Protein AF-A0A2W1AST4-F1 (afdb_monomer)

Structure (mmCIF, N/CA/C/O backbone):
data_AF-A0A2W1AST4-F1
#
_entry.id   AF-A0A2W1AST4-F1
#
loop_
_atom_site.group_PDB
_atom_site.id
_atom_site.type_symbol
_atom_site.label_atom_id
_atom_site.label_alt_id
_atom_site.label_comp_id
_atom_site.label_asym_id
_atom_site.label_entity_id
_atom_site.label_seq_id
_atom_site.pdbx_PDB_ins_code
_atom_site.Cartn_x
_atom_site.Cartn_y
_atom_site.Cartn_z
_atom_site.occupancy
_ato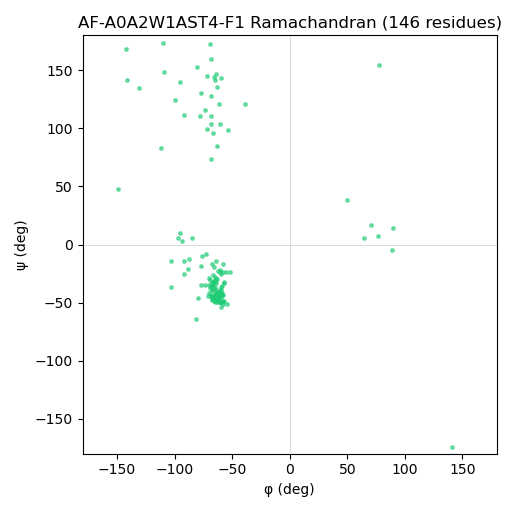m_site.B_iso_or_equiv
_atom_site.auth_seq_id
_atom_site.auth_comp_id
_atom_site.auth_asym_id
_atom_site.auth_atom_id
_atom_site.pdbx_PDB_model_num
ATOM 1 N N . MET A 1 1 ? 13.304 -18.328 10.515 1.00 41.19 1 MET A N 1
ATOM 2 C CA . MET A 1 1 ? 12.025 -19.068 10.512 1.00 41.19 1 MET A CA 1
ATOM 3 C C . MET A 1 1 ? 10.826 -18.204 10.925 1.00 41.19 1 MET A C 1
ATOM 5 O O . MET A 1 1 ? 9.721 -18.622 10.657 1.00 41.19 1 MET A O 1
ATOM 9 N N . VAL A 1 2 ? 11.020 -16.984 11.456 1.00 45.78 2 VAL A N 1
ATOM 10 C CA . VAL A 1 2 ? 9.935 -16.015 11.753 1.00 45.78 2 VAL A CA 1
ATOM 11 C C . VAL A 1 2 ? 9.404 -15.302 10.492 1.00 45.78 2 VAL A C 1
ATOM 13 O O . VAL A 1 2 ? 8.210 -15.106 10.332 1.00 45.78 2 VAL A O 1
ATOM 16 N N . ILE A 1 3 ? 10.275 -15.013 9.516 1.00 47.97 3 ILE A N 1
ATOM 17 C CA . ILE A 1 3 ? 9.918 -14.219 8.318 1.00 47.97 3 ILE A CA 1
ATOM 18 C C . ILE A 1 3 ? 8.912 -14.927 7.388 1.00 47.97 3 ILE A C 1
ATOM 20 O O . ILE A 1 3 ? 8.159 -14.268 6.679 1.00 47.97 3 ILE A O 1
ATOM 24 N N . ALA A 1 4 ? 8.865 -16.262 7.383 1.00 42.00 4 ALA A N 1
ATOM 25 C CA . ALA A 1 4 ? 7.901 -16.997 6.560 1.00 42.00 4 ALA A CA 1
ATOM 26 C C . ALA A 1 4 ? 6.472 -16.914 7.125 1.00 42.00 4 ALA A C 1
ATOM 28 O O . ALA A 1 4 ? 5.516 -16.842 6.352 1.00 42.00 4 ALA A O 1
ATOM 29 N N . GLU A 1 5 ? 6.331 -16.882 8.454 1.00 49.94 5 GLU A N 1
ATOM 30 C CA . GLU A 1 5 ? 5.029 -16.819 9.124 1.00 49.94 5 GLU A CA 1
ATOM 31 C C . GLU A 1 5 ? 4.367 -15.455 8.917 1.00 49.94 5 GLU A C 1
ATOM 33 O O . GLU A 1 5 ? 3.201 -15.416 8.539 1.00 49.94 5 GLU A O 1
ATOM 38 N N . ASP A 1 6 ? 5.105 -14.345 9.005 1.00 52.19 6 ASP A N 1
ATOM 39 C CA . ASP A 1 6 ? 4.564 -13.003 8.722 1.00 52.19 6 ASP A CA 1
ATOM 40 C C . ASP A 1 6 ? 4.195 -12.814 7.239 1.00 52.19 6 ASP A C 1
ATOM 42 O O . ASP A 1 6 ? 3.215 -12.147 6.883 1.00 52.19 6 ASP A O 1
ATOM 46 N N . VAL A 1 7 ? 4.942 -13.453 6.330 1.00 48.75 7 VAL A N 1
ATOM 47 C CA . VAL A 1 7 ? 4.642 -13.427 4.890 1.00 48.75 7 VAL A CA 1
ATOM 48 C C . VAL A 1 7 ? 3.379 -14.228 4.560 1.00 48.75 7 VAL A C 1
ATOM 50 O O . VAL A 1 7 ? 2.650 -13.822 3.657 1.00 48.75 7 VAL A O 1
ATOM 53 N N . PHE A 1 8 ? 3.027 -15.267 5.322 1.00 50.59 8 PHE A N 1
ATOM 54 C CA . PHE A 1 8 ? 1.815 -16.077 5.100 1.00 50.59 8 PHE A CA 1
ATOM 55 C C . PHE A 1 8 ? 0.644 -15.782 6.051 1.00 50.59 8 PHE A C 1
ATOM 57 O O . PHE A 1 8 ? -0.490 -16.141 5.745 1.00 50.59 8 PHE A O 1
ATOM 64 N N . SER A 1 9 ? 0.878 -15.058 7.145 1.00 49.72 9 SER A N 1
ATOM 65 C CA . SER A 1 9 ? -0.141 -14.602 8.089 1.00 49.72 9 SER A CA 1
ATOM 66 C C . SER A 1 9 ? -1.023 -13.549 7.421 1.00 49.72 9 SER A C 1
ATOM 68 O O . SER A 1 9 ? -0.617 -12.411 7.184 1.00 49.72 9 SER A O 1
ATOM 70 N N . ALA A 1 10 ? -2.225 -13.948 7.029 1.00 48.84 10 ALA A N 1
ATOM 71 C CA . ALA A 1 10 ? -3.347 -13.035 6.934 1.00 48.84 10 ALA A CA 1
ATOM 72 C C . ALA A 1 10 ? -4.155 -13.271 8.209 1.00 48.84 10 ALA A C 1
ATOM 74 O O . ALA A 1 10 ? -4.541 -14.411 8.474 1.00 48.84 10 ALA A O 1
ATOM 75 N N . ASN A 1 11 ? -4.412 -12.220 8.992 1.00 49.88 11 ASN A N 1
ATOM 76 C CA . ASN A 1 11 ? -5.451 -12.251 10.022 1.00 49.88 11 ASN A CA 1
ATOM 77 C C . ASN A 1 11 ? -6.801 -12.328 9.298 1.00 49.88 11 ASN A C 1
ATOM 79 O O . ASN A 1 11 ? -7.523 -11.346 9.141 1.00 49.88 11 ASN A O 1
ATOM 83 N N . LEU A 1 12 ? -7.094 -13.503 8.746 1.00 52.00 12 LEU A N 1
ATOM 84 C CA . LEU A 1 12 ? -8.414 -13.815 8.251 1.00 52.00 12 LEU A CA 1
ATOM 85 C C . LEU A 1 12 ? -9.332 -13.780 9.475 1.00 52.00 12 LEU A C 1
ATOM 87 O O . LEU A 1 12 ? -8.951 -14.334 10.512 1.00 52.00 12 LEU A O 1
ATOM 91 N N . PRO A 1 13 ? -10.518 -13.162 9.390 1.00 43.81 13 PRO A N 1
ATOM 92 C CA . PRO A 1 13 ? -11.561 -13.401 10.370 1.00 43.81 13 PRO A CA 1
ATOM 93 C C . PRO A 1 13 ? -11.953 -14.878 10.255 1.00 43.81 13 PRO A C 1
ATOM 95 O O . PRO A 1 13 ? -12.845 -15.264 9.504 1.00 43.81 13 PRO A O 1
ATOM 98 N N . VAL A 1 14 ? -11.202 -15.742 10.934 1.00 48.41 14 VAL A N 1
ATOM 99 C CA . VAL A 1 14 ? -11.554 -17.142 11.099 1.00 48.41 14 VAL A CA 1
ATOM 100 C C . VAL A 1 14 ? -12.696 -17.124 12.093 1.00 48.41 14 VAL A C 1
ATOM 102 O O . VAL A 1 14 ? -12.506 -16.708 13.235 1.00 48.41 14 VAL A O 1
ATOM 105 N N . LEU A 1 15 ? -13.879 -17.544 11.648 1.00 45.44 15 LEU A N 1
ATOM 106 C CA . LEU A 1 15 ? -14.979 -17.884 12.538 1.00 45.44 15 LEU A CA 1
ATOM 107 C C . LEU A 1 15 ? -14.449 -18.909 13.545 1.00 45.44 15 LEU A C 1
ATOM 109 O O . LEU A 1 15 ? -14.288 -20.087 13.223 1.00 45.44 15 LEU A O 1
ATOM 113 N N . ARG A 1 16 ? -14.091 -18.446 14.744 1.00 49.97 16 ARG A N 1
ATOM 114 C CA . ARG A 1 16 ? -13.701 -19.328 15.836 1.00 49.97 16 ARG A CA 1
ATOM 115 C C . ARG A 1 16 ? -14.995 -19.881 16.407 1.00 49.97 16 ARG A C 1
ATOM 117 O O . ARG A 1 16 ? -15.779 -19.132 16.982 1.00 49.97 16 ARG A O 1
ATOM 124 N N . ALA A 1 17 ? -15.227 -21.174 16.195 1.00 44.56 17 ALA A N 1
ATOM 125 C CA . ALA A 1 17 ? -16.225 -21.890 16.970 1.00 44.56 17 ALA A CA 1
ATOM 126 C C . ALA A 1 17 ? -15.784 -21.819 18.435 1.00 44.56 17 ALA A C 1
ATOM 128 O O . ALA A 1 17 ? -14.662 -22.213 18.766 1.00 44.56 17 ALA A O 1
ATOM 129 N N . THR A 1 18 ? -16.626 -21.249 19.288 1.00 55.50 18 THR A N 1
ATOM 130 C CA . THR A 1 18 ? -16.429 -21.325 20.733 1.00 55.50 18 THR A CA 1
ATOM 131 C C . THR A 1 18 ? -16.637 -22.770 21.185 1.00 55.50 18 THR A C 1
ATOM 133 O O . THR A 1 18 ? -17.234 -23.582 20.474 1.00 55.50 18 THR A O 1
ATOM 136 N N . GLU A 1 19 ? -16.117 -23.129 22.359 1.00 62.31 19 GLU A N 1
ATOM 137 C CA . GLU A 1 19 ? -16.174 -24.505 22.887 1.00 62.31 19 GLU A CA 1
ATOM 138 C C . GLU A 1 19 ? -17.614 -25.045 23.039 1.00 62.31 19 GLU A C 1
ATOM 140 O O . GLU A 1 19 ? -17.817 -26.254 23.123 1.00 62.31 19 GLU A O 1
ATOM 145 N N . ASP A 1 20 ? -18.616 -24.161 23.020 1.00 70.56 20 ASP A N 1
ATOM 146 C CA . ASP A 1 20 ? -20.050 -24.457 23.091 1.00 70.56 20 ASP A CA 1
ATOM 147 C C . ASP A 1 20 ? -20.743 -24.596 21.717 1.00 70.56 20 ASP A C 1
ATOM 149 O O . ASP A 1 20 ? -21.955 -24.802 21.651 1.00 70.56 20 ASP A O 1
ATOM 153 N N . GLY A 1 21 ? -19.995 -24.499 20.613 1.00 60.75 21 GLY A N 1
ATOM 154 C CA . GLY A 1 21 ? -20.523 -24.625 19.253 1.00 60.75 21 GLY A CA 1
ATOM 155 C C . GLY A 1 21 ? -21.274 -23.393 18.743 1.00 60.75 21 GLY A C 1
ATOM 156 O O . GLY A 1 21 ? -21.858 -23.453 17.657 1.00 60.75 21 GLY A O 1
ATOM 157 N N . SER A 1 22 ? -21.262 -22.279 19.482 1.00 63.41 22 SER A N 1
ATOM 158 C CA . SER A 1 22 ? -21.745 -21.002 18.967 1.00 63.41 22 SER A CA 1
ATOM 159 C C . SER A 1 22 ? -20.675 -20.318 18.102 1.00 63.41 22 SER A C 1
ATOM 161 O O . SER A 1 22 ? -19.473 -20.571 18.199 1.00 63.41 22 SER A O 1
ATOM 163 N N . PHE A 1 23 ? -21.120 -19.496 17.153 1.00 57.25 23 PHE A N 1
ATOM 164 C CA . PHE A 1 23 ? -20.221 -18.617 16.417 1.00 57.25 23 PHE A CA 1
ATOM 165 C C . PHE A 1 23 ? -20.191 -17.288 17.159 1.00 57.25 23 PHE A C 1
ATOM 167 O O . PHE A 1 23 ? -21.198 -16.576 17.185 1.00 57.25 23 PHE A O 1
ATOM 174 N N . ASP A 1 24 ? -19.054 -16.960 17.770 1.00 54.56 24 ASP A N 1
ATOM 175 C CA . ASP A 1 24 ? -18.880 -15.681 18.448 1.00 54.56 24 ASP A CA 1
ATOM 176 C C . ASP A 1 24 ? -18.901 -14.528 17.429 1.00 54.56 24 ASP A C 1
ATOM 178 O O . ASP A 1 24 ? -17.899 -14.190 16.796 1.00 54.56 24 ASP A O 1
ATOM 182 N N . MET A 1 25 ? -20.076 -13.914 17.264 1.00 48.81 25 MET A N 1
ATOM 183 C CA . MET A 1 25 ? -20.250 -12.728 16.427 1.00 48.81 25 MET A CA 1
ATOM 184 C C . MET A 1 25 ? -19.731 -11.446 17.093 1.00 48.81 25 MET A C 1
ATOM 186 O O . MET A 1 25 ? -19.633 -10.428 16.411 1.00 48.81 25 MET A O 1
ATOM 190 N N . SER A 1 26 ? -19.369 -11.459 18.385 1.00 45.22 26 SER A N 1
ATOM 191 C CA . SER A 1 26 ? -18.887 -10.252 19.075 1.00 45.22 26 SER A CA 1
ATOM 192 C C . SER A 1 26 ? -17.540 -9.775 18.521 1.00 45.22 26 SER A C 1
ATOM 194 O O . SER A 1 26 ? -17.323 -8.573 18.385 1.00 45.22 26 SER A O 1
ATOM 196 N N . ASN A 1 27 ? -16.697 -10.713 18.075 1.00 47.31 27 ASN A N 1
ATOM 197 C CA . ASN A 1 27 ? -15.440 -10.437 17.377 1.00 47.31 27 ASN A CA 1
ATOM 198 C C . ASN A 1 27 ? -15.598 -10.274 15.852 1.00 47.31 27 ASN A C 1
ATOM 200 O O . ASN A 1 27 ? -14.678 -9.799 15.191 1.00 47.31 27 ASN A O 1
ATOM 204 N N . ALA A 1 28 ? -16.751 -10.637 15.279 1.00 45.41 28 ALA A N 1
ATOM 205 C CA . ALA A 1 28 ? -17.021 -10.473 13.847 1.00 45.41 28 ALA A CA 1
ATOM 206 C C . ALA A 1 28 ? -17.361 -9.017 13.464 1.00 45.41 28 ALA A C 1
ATOM 208 O O . ALA A 1 28 ? -17.269 -8.654 12.294 1.00 45.41 28 ALA A O 1
ATOM 209 N N . VAL A 1 29 ? -17.745 -8.184 14.443 1.00 43.06 29 VAL A N 1
ATOM 210 C CA . VAL A 1 29 ? -18.107 -6.766 14.241 1.00 43.06 29 VAL A CA 1
ATOM 211 C C . VAL A 1 29 ? -16.909 -5.820 14.406 1.00 43.06 29 VAL A C 1
ATOM 213 O O . VAL A 1 29 ? -16.958 -4.676 13.951 1.00 43.06 29 VAL A O 1
ATOM 216 N N . SER A 1 30 ? -15.792 -6.278 14.977 1.00 47.38 30 SER A N 1
ATOM 217 C CA . SER A 1 30 ? -14.527 -5.549 14.869 1.00 47.38 30 SER A CA 1
ATOM 218 C C . SER A 1 30 ? -14.026 -5.686 13.432 1.00 47.38 30 SER A C 1
ATOM 220 O O . SER A 1 30 ? -13.469 -6.722 13.078 1.00 47.38 30 SER A O 1
ATOM 222 N N . GL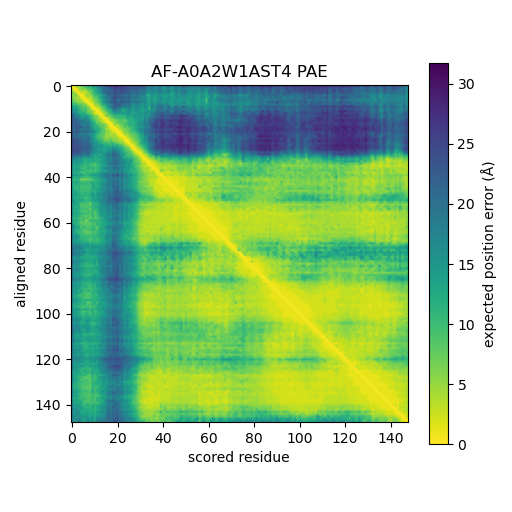N A 1 31 ? -14.254 -4.663 12.595 1.00 57.19 31 GLN A N 1
ATOM 223 C CA . GLN A 1 31 ? -13.664 -4.562 11.251 1.00 57.19 31 GLN A CA 1
ATOM 224 C C . GLN A 1 31 ? -12.218 -5.059 11.308 1.00 57.19 31 GLN A C 1
ATOM 226 O O . GLN A 1 31 ? -11.434 -4.536 12.101 1.00 57.19 31 GLN A O 1
ATOM 231 N N . ALA A 1 32 ? -11.882 -6.094 10.532 1.00 66.38 32 ALA A N 1
ATOM 232 C CA . ALA A 1 32 ? -10.579 -6.740 10.640 1.00 66.38 32 ALA A CA 1
ATOM 233 C C . ALA A 1 32 ? -9.479 -5.715 10.329 1.00 66.38 32 ALA A C 1
ATOM 235 O O . ALA A 1 32 ? -9.280 -5.322 9.179 1.00 66.38 32 ALA A O 1
ATOM 236 N N . VAL A 1 33 ? -8.807 -5.242 11.378 1.00 73.00 33 VAL A N 1
ATOM 237 C CA . VAL A 1 33 ? -7.730 -4.259 11.284 1.00 73.00 33 VAL A CA 1
ATOM 238 C C . VAL A 1 33 ? -6.544 -4.927 10.585 1.00 73.00 33 VAL A C 1
ATOM 240 O O . VAL A 1 33 ? -6.127 -6.023 10.967 1.00 73.00 33 VAL A O 1
ATOM 243 N N . GLY A 1 34 ? -6.023 -4.289 9.535 1.00 75.75 34 GLY A N 1
ATOM 244 C CA . GLY A 1 34 ? -4.862 -4.778 8.795 1.00 75.75 34 GLY A CA 1
ATOM 245 C C . GLY A 1 34 ? -3.564 -4.709 9.603 1.00 75.75 34 GLY A C 1
ATOM 246 O O . GLY A 1 34 ? -3.511 -4.166 10.707 1.00 75.75 34 GLY A O 1
ATOM 247 N N . GLN A 1 35 ? -2.496 -5.279 9.049 1.00 80.38 35 GLN A N 1
ATOM 248 C CA . GLN A 1 35 ? -1.190 -5.327 9.710 1.00 80.38 35 GLN A CA 1
ATOM 249 C C . GLN A 1 35 ? -0.283 -4.177 9.258 1.00 80.38 35 GLN A C 1
ATOM 251 O O . GLN A 1 35 ? -0.204 -3.869 8.064 1.00 80.38 35 GLN A O 1
ATOM 256 N N . GLN A 1 36 ? 0.459 -3.584 10.202 1.00 82.50 36 GLN A N 1
ATOM 257 C CA . GLN A 1 36 ? 1.576 -2.709 9.849 1.00 82.50 36 GLN A CA 1
ATOM 258 C C . GLN A 1 36 ? 2.737 -3.551 9.307 1.00 82.50 36 GLN A C 1
ATOM 260 O O . GLN A 1 36 ? 2.960 -4.683 9.735 1.00 82.50 36 GLN A O 1
ATOM 265 N N . ARG A 1 37 ? 3.477 -3.009 8.337 1.00 80.94 37 ARG A N 1
ATOM 266 C CA . ARG A 1 37 ? 4.550 -3.726 7.636 1.00 80.94 37 ARG A CA 1
ATOM 267 C C . ARG A 1 37 ? 5.835 -2.913 7.580 1.00 80.94 37 ARG A C 1
ATOM 269 O O . ARG A 1 37 ? 5.829 -1.745 7.195 1.00 80.94 37 ARG A O 1
ATOM 276 N N . ALA A 1 38 ? 6.964 -3.557 7.871 1.00 83.31 38 ALA A N 1
ATOM 277 C CA . ALA A 1 38 ? 8.281 -2.948 7.719 1.00 83.31 38 ALA A CA 1
ATOM 278 C C . ALA A 1 38 ? 8.619 -2.729 6.231 1.00 83.31 38 ALA A C 1
ATOM 280 O O . ALA A 1 38 ? 8.866 -3.680 5.483 1.00 83.31 38 ALA A O 1
ATOM 281 N N . ILE A 1 39 ? 8.658 -1.460 5.810 1.00 84.69 39 ILE A N 1
ATOM 282 C CA . ILE A 1 39 ? 8.845 -1.046 4.407 1.00 84.69 39 ILE A CA 1
ATOM 283 C C . ILE A 1 39 ? 10.174 -1.574 3.846 1.00 84.69 39 ILE A C 1
ATOM 285 O O . ILE A 1 39 ? 10.206 -2.161 2.765 1.00 84.69 39 ILE A O 1
ATOM 289 N N . GLY A 1 40 ? 11.266 -1.426 4.605 1.00 78.88 40 GLY A N 1
ATOM 290 C CA . GLY A 1 40 ? 12.600 -1.879 4.194 1.00 78.88 40 GLY A CA 1
ATOM 291 C C . GLY A 1 40 ? 12.685 -3.394 3.983 1.00 78.88 40 GLY A C 1
ATOM 292 O O . GLY A 1 40 ? 13.246 -3.847 2.986 1.00 78.88 40 GLY A O 1
ATOM 293 N N . THR A 1 41 ? 12.066 -4.178 4.870 1.00 82.81 41 THR A N 1
ATOM 294 C CA . THR A 1 41 ? 12.038 -5.647 4.783 1.00 82.81 41 THR A CA 1
ATOM 295 C C . THR A 1 41 ? 11.329 -6.114 3.516 1.00 82.81 41 THR A C 1
ATOM 297 O O . THR A 1 41 ? 11.847 -6.963 2.790 1.00 82.81 41 THR A O 1
ATOM 300 N N . TRP A 1 42 ? 10.175 -5.521 3.201 1.00 80.69 42 TRP A N 1
ATOM 301 C CA . TRP A 1 42 ? 9.420 -5.867 1.998 1.00 80.69 42 TRP A CA 1
ATOM 302 C C . TRP A 1 42 ? 10.143 -5.486 0.706 1.00 80.69 42 TRP A C 1
ATOM 304 O O . TRP A 1 42 ? 10.089 -6.252 -0.256 1.00 80.69 42 TRP A O 1
ATOM 314 N N . ILE A 1 43 ? 10.867 -4.364 0.680 1.00 82.06 43 ILE A N 1
ATOM 315 C CA . ILE A 1 43 ? 11.695 -3.984 -0.475 1.00 82.06 43 ILE A CA 1
ATOM 316 C C . ILE A 1 43 ? 12.784 -5.036 -0.721 1.00 82.06 43 ILE A C 1
ATOM 318 O O . ILE A 1 43 ? 12.915 -5.532 -1.840 1.00 82.06 43 ILE A O 1
ATOM 322 N N . ILE A 1 44 ? 13.520 -5.430 0.323 1.00 84.00 44 ILE A N 1
ATOM 323 C CA . ILE A 1 44 ? 14.588 -6.437 0.223 1.00 84.00 44 ILE A CA 1
ATOM 324 C C . ILE A 1 44 ? 14.022 -7.773 -0.271 1.00 84.00 44 ILE A C 1
ATOM 326 O O . ILE A 1 44 ? 14.543 -8.344 -1.227 1.00 84.00 44 ILE A O 1
ATOM 330 N N . ILE A 1 45 ? 12.930 -8.258 0.330 1.00 82.44 45 ILE A N 1
ATOM 331 C CA . ILE A 1 45 ? 12.309 -9.532 -0.062 1.00 82.44 45 ILE A CA 1
ATOM 332 C C . ILE A 1 45 ? 11.782 -9.465 -1.499 1.00 82.44 45 ILE A C 1
ATOM 334 O O . ILE A 1 45 ? 11.934 -10.425 -2.251 1.00 82.44 45 ILE A O 1
ATOM 33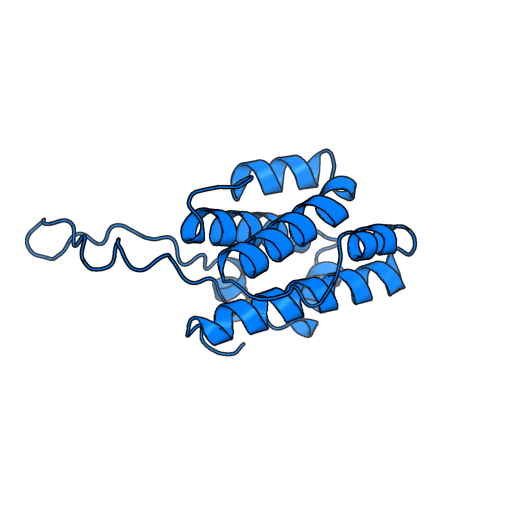8 N N . THR A 1 46 ? 11.207 -8.340 -1.922 1.00 80.50 46 THR A N 1
ATOM 339 C CA . THR A 1 46 ? 10.709 -8.172 -3.297 1.00 80.50 46 THR A CA 1
ATOM 340 C C . THR A 1 46 ? 11.841 -8.256 -4.316 1.00 80.50 46 THR A C 1
ATOM 342 O O . THR A 1 46 ? 11.688 -8.929 -5.335 1.00 80.50 46 THR A O 1
ATOM 345 N N . ILE A 1 47 ? 12.995 -7.651 -4.021 1.00 81.81 47 ILE A N 1
ATOM 346 C CA . ILE A 1 47 ? 14.189 -7.743 -4.870 1.00 81.81 47 ILE A CA 1
ATOM 347 C C . ILE A 1 47 ? 14.717 -9.184 -4.900 1.00 81.81 47 ILE A C 1
ATOM 349 O O . ILE A 1 47 ? 14.941 -9.729 -5.978 1.00 81.81 47 ILE A O 1
ATOM 353 N N . LEU A 1 48 ? 14.862 -9.829 -3.737 1.00 84.94 48 LEU A N 1
ATOM 354 C CA . LEU A 1 48 ? 15.377 -11.202 -3.635 1.00 84.94 48 LEU A CA 1
ATOM 355 C C . LEU A 1 48 ? 14.468 -12.243 -4.303 1.00 84.94 48 LEU A C 1
ATOM 357 O O . LEU A 1 48 ? 14.949 -13.262 -4.788 1.00 84.94 48 LEU A O 1
ATOM 361 N N . THR A 1 49 ? 13.159 -11.993 -4.331 1.00 81.44 49 THR A N 1
ATOM 362 C CA . THR A 1 49 ? 12.157 -12.891 -4.928 1.00 81.44 49 THR A CA 1
ATOM 363 C C . THR A 1 49 ? 11.800 -12.527 -6.368 1.00 81.44 49 THR A C 1
ATOM 365 O O . THR A 1 49 ? 10.832 -13.069 -6.900 1.00 81.44 49 THR A O 1
ATOM 368 N N . PHE A 1 50 ? 12.539 -11.608 -7.004 1.00 79.62 50 PHE A N 1
ATOM 369 C CA . PHE A 1 50 ? 12.258 -11.119 -8.360 1.00 79.62 50 PHE A CA 1
ATOM 370 C C . PHE A 1 50 ? 10.792 -10.683 -8.564 1.00 79.62 50 PHE A C 1
ATOM 372 O O . PHE A 1 50 ? 10.196 -10.921 -9.611 1.00 79.62 50 PHE A O 1
ATOM 379 N N . GLY A 1 51 ? 10.186 -10.051 -7.554 1.00 73.31 51 GLY A N 1
ATOM 380 C CA . GLY A 1 51 ? 8.816 -9.539 -7.630 1.00 73.31 51 GLY A CA 1
ATOM 381 C C . GLY A 1 51 ? 7.713 -10.518 -7.215 1.00 73.31 51 GLY A C 1
ATOM 382 O O . GLY A 1 51 ? 6.567 -10.092 -7.093 1.00 73.31 51 GLY A O 1
ATOM 383 N N . VAL A 1 52 ? 8.009 -11.787 -6.906 1.00 78.94 52 VAL A N 1
ATOM 384 C CA . VAL A 1 52 ? 6.977 -12.736 -6.429 1.00 78.94 52 VAL A CA 1
ATOM 385 C C . VAL A 1 52 ? 6.340 -12.257 -5.121 1.00 78.94 52 VAL A C 1
ATOM 387 O O . VAL A 1 52 ? 5.121 -12.335 -4.959 1.00 78.94 52 VAL A O 1
ATOM 390 N N . ALA A 1 53 ? 7.128 -11.683 -4.206 1.00 79.94 53 ALA A N 1
ATOM 391 C CA . ALA A 1 53 ? 6.583 -11.110 -2.979 1.00 79.94 53 ALA A CA 1
ATOM 392 C C . ALA A 1 53 ? 5.629 -9.932 -3.244 1.00 79.94 53 ALA A C 1
ATOM 394 O O . ALA A 1 53 ? 4.662 -9.766 -2.506 1.00 79.94 53 ALA A O 1
ATOM 395 N N . ALA A 1 54 ? 5.815 -9.162 -4.321 1.00 79.25 54 ALA A N 1
ATOM 396 C CA . ALA A 1 54 ? 4.906 -8.065 -4.652 1.00 79.25 54 ALA A CA 1
ATOM 397 C C . ALA A 1 54 ? 3.484 -8.564 -4.975 1.00 79.25 54 ALA A C 1
ATOM 399 O O . ALA A 1 54 ? 2.516 -7.916 -4.588 1.00 79.25 54 ALA A O 1
ATOM 400 N N . ILE A 1 55 ? 3.348 -9.754 -5.573 1.00 79.75 55 ILE A N 1
ATOM 401 C CA . ILE A 1 55 ? 2.044 -10.397 -5.813 1.00 79.75 55 ILE A CA 1
ATOM 402 C C . ILE A 1 55 ? 1.343 -10.686 -4.479 1.00 79.75 55 ILE A C 1
ATOM 404 O O . ILE A 1 55 ? 0.171 -10.352 -4.293 1.00 79.75 55 ILE A O 1
ATOM 408 N N . VAL A 1 56 ? 2.074 -11.282 -3.531 1.00 81.19 56 VAL A N 1
ATOM 409 C CA . VAL A 1 56 ? 1.561 -11.603 -2.188 1.00 81.19 56 VAL A CA 1
ATOM 410 C C . VAL A 1 56 ? 1.173 -10.329 -1.442 1.00 81.19 56 VAL A C 1
ATOM 412 O O . VAL A 1 56 ? 0.124 -10.277 -0.801 1.00 81.19 56 VAL A O 1
ATOM 415 N N . TRP A 1 57 ? 1.992 -9.285 -1.550 1.00 83.75 57 TRP A N 1
ATOM 416 C CA . TRP A 1 57 ? 1.704 -7.981 -0.970 1.00 83.75 57 TRP A CA 1
ATOM 417 C C . TRP A 1 57 ? 0.402 -7.391 -1.524 1.00 83.75 57 TRP A C 1
ATOM 419 O O . TRP A 1 57 ? -0.479 -7.027 -0.747 1.00 83.75 57 TRP A O 1
ATOM 429 N N . THR A 1 58 ? 0.232 -7.377 -2.851 1.00 82.06 58 THR A N 1
ATOM 430 C CA . THR A 1 58 ? -0.980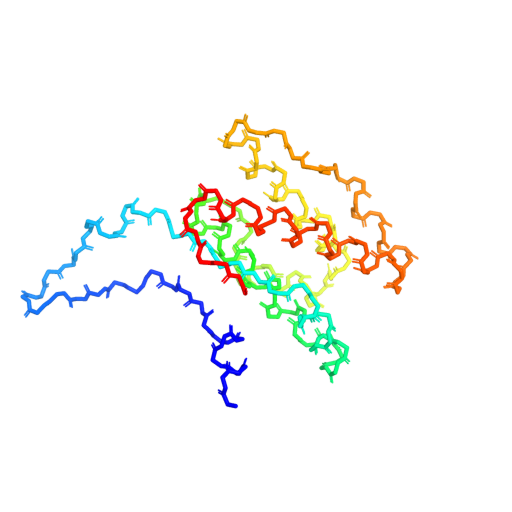 -6.860 -3.502 1.00 82.06 58 THR A CA 1
ATOM 431 C C . THR A 1 58 ? -2.220 -7.643 -3.080 1.00 82.06 58 THR A C 1
ATOM 433 O O . THR A 1 58 ? -3.230 -7.038 -2.722 1.00 82.06 58 THR A O 1
ATOM 436 N N . TYR A 1 59 ? -2.131 -8.976 -3.034 1.00 82.94 59 TYR A N 1
ATOM 437 C CA . TYR A 1 59 ? -3.201 -9.827 -2.512 1.00 82.94 59 TYR A CA 1
ATOM 438 C C . TYR A 1 59 ? -3.608 -9.422 -1.088 1.00 82.94 59 TYR A C 1
ATOM 440 O O . TYR A 1 59 ? -4.786 -9.192 -0.817 1.00 82.94 59 TYR A O 1
ATOM 448 N N . LYS A 1 60 ? -2.637 -9.302 -0.175 1.00 80.69 60 LYS A N 1
ATOM 449 C CA . LYS A 1 60 ? -2.907 -8.976 1.230 1.00 80.69 60 LYS A CA 1
ATOM 450 C C . LYS A 1 60 ? -3.501 -7.584 1.394 1.00 80.69 60 LYS A C 1
ATOM 452 O O . LYS A 1 60 ? -4.490 -7.438 2.101 1.00 80.69 60 LYS A O 1
ATOM 457 N N . THR A 1 61 ? -2.934 -6.582 0.726 1.00 82.12 61 THR A N 1
ATOM 458 C CA . THR A 1 61 ? -3.417 -5.201 0.813 1.00 82.12 61 THR A CA 1
ATOM 459 C C . THR A 1 61 ? -4.875 -5.098 0.373 1.00 82.12 61 THR A C 1
ATOM 461 O O . THR A 1 61 ? -5.696 -4.579 1.126 1.00 82.12 61 THR A O 1
ATOM 464 N N . HIS A 1 62 ? -5.238 -5.666 -0.780 1.00 81.00 62 HIS A N 1
ATOM 465 C CA . HIS A 1 62 ? -6.629 -5.647 -1.239 1.00 81.00 62 HIS A CA 1
ATOM 466 C C . HIS A 1 62 ? -7.568 -6.476 -0.349 1.00 81.00 62 HIS A C 1
ATOM 468 O O . HIS A 1 62 ? -8.736 -6.122 -0.201 1.00 81.00 62 HIS A O 1
ATOM 474 N N . LEU A 1 63 ? -7.086 -7.570 0.253 1.00 81.38 63 LEU A N 1
ATOM 475 C CA . LEU A 1 63 ? -7.878 -8.371 1.189 1.00 81.38 63 LEU A CA 1
ATOM 476 C C . LEU A 1 63 ? -8.169 -7.617 2.491 1.00 81.38 63 LEU A C 1
ATOM 478 O O . LEU A 1 63 ? -9.302 -7.630 2.954 1.00 81.38 63 LEU A O 1
ATOM 482 N N . GLU A 1 64 ? -7.173 -6.944 3.065 1.00 80.06 64 GLU A N 1
ATOM 483 C CA . GLU A 1 64 ? -7.325 -6.143 4.287 1.00 80.06 64 GLU A CA 1
ATOM 484 C C . GLU A 1 64 ? -8.255 -4.953 4.064 1.00 80.06 64 GLU A C 1
ATOM 486 O O . GLU A 1 64 ? -9.174 -4.726 4.848 1.00 80.06 64 GLU A O 1
ATOM 491 N N . LEU A 1 65 ? -8.060 -4.233 2.955 1.00 80.44 65 LEU A N 1
ATOM 492 C CA . LEU A 1 65 ? -8.929 -3.126 2.557 1.00 80.44 65 LEU A CA 1
ATOM 493 C C . LEU A 1 65 ? -10.375 -3.597 2.375 1.00 80.44 65 LEU A C 1
ATOM 495 O O . LEU A 1 65 ? -11.297 -2.929 2.840 1.00 80.44 65 LEU A O 1
ATOM 499 N N . PHE A 1 66 ? -10.579 -4.759 1.748 1.00 79.06 66 PHE A N 1
ATOM 500 C CA . PHE A 1 66 ? -11.904 -5.348 1.575 1.00 79.06 66 PHE A CA 1
ATOM 501 C C . PHE A 1 66 ? -12.523 -5.803 2.900 1.00 79.06 66 PHE A C 1
ATOM 503 O O . PHE A 1 66 ? -13.680 -5.490 3.154 1.00 79.06 66 PHE A O 1
ATOM 510 N N . ASN A 1 67 ? -11.774 -6.490 3.763 1.00 77.25 67 ASN A N 1
ATOM 511 C CA . ASN A 1 67 ? -12.283 -6.956 5.056 1.00 77.25 67 ASN A CA 1
ATOM 512 C C . ASN A 1 67 ? -12.644 -5.794 5.991 1.00 77.25 67 ASN A C 1
ATOM 514 O O . ASN A 1 67 ? -13.575 -5.913 6.783 1.00 77.25 67 ASN A O 1
ATOM 518 N N . TYR A 1 68 ? -11.924 -4.675 5.898 1.00 78.62 68 TYR A N 1
ATOM 519 C CA . TYR A 1 68 ? -12.194 -3.491 6.704 1.00 78.62 68 TYR A CA 1
ATOM 520 C C . TYR A 1 68 ? -13.363 -2.663 6.150 1.00 78.62 68 TYR A C 1
ATOM 522 O O . TYR A 1 68 ? -14.255 -2.273 6.900 1.00 78.62 68 TYR A O 1
ATOM 530 N N . ARG A 1 69 ? -13.396 -2.412 4.834 1.00 76.75 69 ARG A N 1
ATOM 531 C CA . ARG A 1 69 ? -14.412 -1.545 4.201 1.00 76.75 69 ARG A CA 1
ATOM 532 C C . ARG A 1 69 ? -15.687 -2.284 3.786 1.00 76.75 69 ARG A C 1
ATOM 534 O O . ARG A 1 69 ? -16.706 -1.650 3.536 1.00 76.75 69 ARG A O 1
ATOM 541 N N . GLY A 1 70 ? -15.632 -3.604 3.615 1.00 70.56 70 GLY A N 1
ATOM 542 C CA . GLY A 1 70 ? -16.685 -4.398 2.966 1.00 70.56 70 GLY A CA 1
ATOM 543 C C . GLY A 1 70 ? -16.899 -4.066 1.479 1.00 70.56 70 GLY A C 1
ATOM 544 O O . GLY A 1 70 ? -17.830 -4.575 0.859 1.00 70.56 70 GLY A O 1
ATOM 545 N N . GLN A 1 71 ? -16.063 -3.195 0.899 1.00 66.44 71 GLN A N 1
ATOM 546 C CA . GLN A 1 71 ? -16.131 -2.717 -0.483 1.00 66.44 71 GLN A CA 1
ATOM 547 C C . GLN A 1 71 ? -14.712 -2.595 -1.058 1.00 66.44 71 GLN 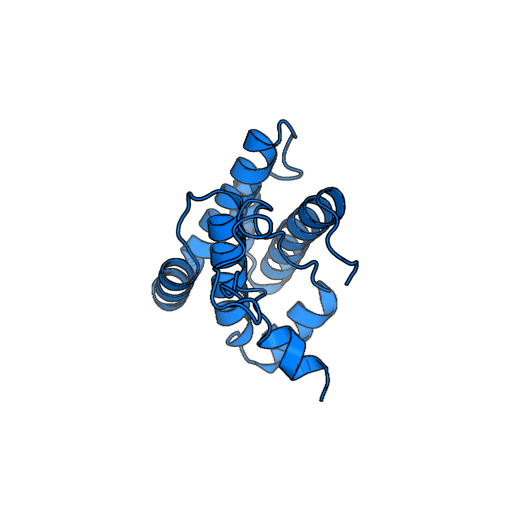A C 1
ATOM 549 O O . GLN A 1 71 ? -13.798 -2.144 -0.369 1.00 66.44 71 GLN A O 1
ATOM 554 N N . GLY A 1 72 ? -14.510 -2.947 -2.331 1.00 72.56 72 GLY A N 1
ATOM 555 C CA . GLY A 1 72 ? -13.203 -2.869 -3.000 1.00 72.56 72 GLY A CA 1
ATOM 556 C C . GLY A 1 72 ? -12.939 -4.045 -3.937 1.00 72.56 72 GLY A C 1
ATOM 557 O O . GLY A 1 72 ? -13.821 -4.870 -4.162 1.00 72.56 72 GLY A O 1
ATOM 558 N N . ILE A 1 73 ? -11.723 -4.109 -4.484 1.00 73.25 73 ILE A N 1
ATOM 559 C CA . ILE A 1 73 ? -11.310 -5.151 -5.437 1.00 73.25 73 ILE A CA 1
ATOM 560 C C . ILE A 1 73 ? -11.229 -6.525 -4.749 1.00 73.25 73 ILE A C 1
ATOM 562 O O . ILE A 1 73 ? -11.603 -7.533 -5.340 1.00 73.25 73 ILE A O 1
ATOM 566 N N . GLY A 1 74 ? -10.802 -6.574 -3.484 1.00 75.62 74 GLY A N 1
ATOM 567 C CA . GLY A 1 74 ? -10.595 -7.825 -2.751 1.00 75.62 74 GLY A CA 1
ATOM 568 C C . GLY A 1 74 ? -9.298 -8.539 -3.147 1.00 75.62 74 GLY A C 1
ATOM 569 O O . GLY A 1 74 ? -8.764 -8.359 -4.242 1.00 75.62 74 GLY A O 1
ATOM 570 N N . GLY A 1 75 ? -8.758 -9.352 -2.233 1.00 73.44 75 GLY A N 1
ATOM 571 C CA . GLY A 1 75 ? -7.408 -9.917 -2.367 1.00 73.44 75 GLY A CA 1
ATOM 572 C C . GLY A 1 75 ? -7.189 -10.738 -3.634 1.00 73.44 75 GLY A C 1
ATOM 573 O O . GLY A 1 75 ? -6.219 -10.525 -4.362 1.00 73.44 75 GLY A O 1
ATOM 574 N N . MET A 1 76 ? -8.114 -11.656 -3.929 1.00 72.75 76 MET A N 1
ATOM 575 C CA . MET A 1 76 ? -7.985 -12.574 -5.064 1.00 72.75 76 MET A CA 1
ATOM 576 C C . MET A 1 76 ? -8.041 -11.841 -6.408 1.00 72.75 76 MET A C 1
ATOM 578 O O . MET A 1 76 ? -7.204 -12.084 -7.275 1.00 72.75 76 MET A O 1
ATOM 582 N N . LEU A 1 77 ? -8.979 -10.904 -6.568 1.00 76.88 77 LEU A N 1
ATOM 583 C CA . LEU A 1 77 ? -9.082 -10.109 -7.789 1.00 76.88 77 LEU A CA 1
ATOM 584 C C . LEU A 1 77 ? -7.877 -9.168 -7.935 1.00 76.88 77 LEU A C 1
ATOM 586 O O . LEU A 1 77 ? -7.361 -9.009 -9.037 1.00 76.88 77 LEU A O 1
ATOM 590 N N . GLY A 1 78 ? -7.368 -8.626 -6.825 1.00 78.12 78 GLY A N 1
ATOM 591 C CA . GLY A 1 78 ? -6.143 -7.829 -6.797 1.00 78.12 78 GLY A CA 1
ATOM 592 C C . GLY A 1 78 ? -4.916 -8.601 -7.290 1.00 78.12 78 GLY A C 1
ATOM 593 O O . GLY A 1 78 ? -4.146 -8.085 -8.098 1.00 78.12 78 GLY A O 1
ATOM 594 N N . ALA A 1 79 ? -4.761 -9.861 -6.872 1.00 77.94 79 ALA A N 1
ATOM 595 C CA . ALA A 1 79 ? -3.678 -10.730 -7.335 1.00 77.94 79 ALA A CA 1
ATOM 596 C C . ALA A 1 79 ? -3.778 -11.048 -8.836 1.00 77.94 79 ALA A C 1
ATOM 598 O O . ALA A 1 79 ? -2.778 -10.990 -9.551 1.00 77.94 79 ALA A O 1
ATOM 599 N N . VAL A 1 80 ? -4.987 -11.339 -9.329 1.00 81.31 80 VAL A N 1
ATOM 600 C CA . VAL A 1 80 ? -5.231 -11.581 -10.761 1.00 81.31 80 VAL A CA 1
ATOM 601 C C . VAL A 1 80 ? -4.897 -10.332 -11.579 1.00 81.31 80 VAL A C 1
ATOM 603 O O . VAL A 1 80 ? -4.184 -10.426 -12.577 1.00 81.31 80 VAL A O 1
ATOM 606 N N . ILE A 1 81 ? -5.340 -9.153 -11.133 1.00 81.94 81 ILE A N 1
ATOM 607 C CA . ILE A 1 81 ? -5.004 -7.884 -11.789 1.00 81.94 81 ILE A CA 1
ATOM 608 C C . ILE A 1 81 ? -3.495 -7.666 -11.792 1.00 81.94 81 ILE A C 1
ATOM 610 O O . ILE A 1 81 ? -2.959 -7.265 -12.816 1.00 81.94 81 ILE A O 1
ATOM 614 N N . TYR A 1 82 ? -2.792 -7.965 -10.700 1.00 80.00 82 TYR A N 1
ATOM 615 C CA . TYR A 1 82 ? -1.344 -7.792 -10.662 1.00 80.00 82 TYR A CA 1
ATOM 616 C C . TYR A 1 82 ? -0.619 -8.661 -11.703 1.00 80.00 82 TYR A C 1
ATOM 618 O O . TYR A 1 82 ? 0.295 -8.191 -12.377 1.00 80.00 82 TYR A O 1
ATOM 626 N N . ILE A 1 83 ? -1.050 -9.914 -11.873 1.00 79.81 83 ILE A N 1
ATOM 627 C CA . ILE A 1 83 ? -0.438 -10.855 -12.823 1.00 79.81 83 ILE A CA 1
ATOM 628 C C . ILE A 1 83 ? -0.654 -10.410 -14.276 1.00 79.81 83 ILE A C 1
ATOM 630 O O . ILE A 1 83 ? 0.281 -10.444 -15.072 1.00 79.81 83 ILE A O 1
ATOM 634 N N . PHE A 1 84 ? -1.870 -9.989 -14.633 1.00 83.06 84 PHE A N 1
ATOM 635 C CA . PHE A 1 84 ? -2.212 -9.655 -16.024 1.00 83.06 84 PHE A CA 1
ATOM 636 C C . PHE A 1 84 ? -2.014 -8.176 -16.377 1.00 83.06 84 PHE A C 1
ATOM 638 O O . PHE A 1 84 ? -1.821 -7.828 -17.539 1.00 83.06 84 PHE A O 1
ATOM 645 N N . ALA A 1 85 ? -2.075 -7.299 -15.383 1.00 82.88 85 ALA A N 1
ATOM 646 C CA . ALA A 1 85 ? -2.072 -5.854 -15.536 1.00 82.88 85 ALA A CA 1
ATOM 647 C C . ALA A 1 85 ? -1.410 -5.167 -14.328 1.00 82.88 85 ALA A C 1
ATOM 649 O O . ALA A 1 85 ? -1.933 -4.188 -13.798 1.00 82.88 85 ALA A O 1
ATOM 650 N N . GLY A 1 86 ? -0.235 -5.645 -13.901 1.00 76.00 86 GLY A N 1
ATOM 651 C CA . GLY A 1 86 ? 0.488 -5.115 -12.734 1.00 76.00 86 GLY A CA 1
ATOM 652 C C . GLY A 1 86 ? 0.779 -3.613 -12.777 1.00 76.00 86 GLY A C 1
ATOM 653 O O . GLY A 1 86 ? 0.866 -2.971 -11.733 1.00 76.00 86 GLY A O 1
ATOM 654 N N . PHE A 1 87 ? 0.830 -3.007 -13.967 1.00 80.06 87 PHE A N 1
ATOM 655 C CA . PHE A 1 87 ? 0.930 -1.551 -14.102 1.00 80.06 87 PHE A CA 1
ATOM 656 C C . PHE A 1 87 ? -0.312 -0.816 -13.558 1.00 80.06 87 PHE A C 1
ATOM 658 O O . PHE A 1 87 ? -0.187 0.288 -13.033 1.00 80.06 87 PHE A O 1
ATOM 665 N N . LEU A 1 88 ? -1.506 -1.421 -13.621 1.00 85.38 88 LEU A N 1
ATOM 666 C CA . LEU A 1 88 ? -2.729 -0.847 -13.051 1.00 85.38 88 LEU A CA 1
ATOM 667 C C . LEU A 1 88 ? -2.685 -0.831 -11.524 1.00 85.38 88 LEU A C 1
ATOM 669 O O . LEU A 1 88 ? -3.229 0.089 -10.918 1.00 85.38 88 LEU A O 1
ATOM 673 N N . THR A 1 89 ? -2.001 -1.786 -10.887 1.00 82.50 89 THR A N 1
ATOM 674 C CA . THR A 1 89 ? -1.860 -1.833 -9.424 1.00 82.50 89 THR A CA 1
ATOM 675 C C . THR A 1 89 ? -1.228 -0.554 -8.870 1.00 82.50 89 THR A C 1
ATOM 677 O O . THR A 1 89 ? -1.636 -0.093 -7.802 1.00 82.50 89 THR A O 1
ATOM 680 N N . PHE A 1 90 ? -0.331 0.088 -9.630 1.00 84.81 90 PHE A N 1
ATOM 681 C CA . PHE A 1 90 ? 0.259 1.377 -9.256 1.00 84.81 90 PHE A CA 1
ATOM 682 C C . PHE A 1 90 ? -0.773 2.498 -9.100 1.00 84.81 90 PHE A C 1
ATOM 684 O O . PHE A 1 90 ? -0.519 3.448 -8.365 1.00 84.81 90 PHE A O 1
ATOM 691 N N . PHE A 1 91 ? -1.940 2.392 -9.736 1.00 86.88 91 PHE A N 1
ATOM 692 C CA . PHE A 1 91 ? -3.037 3.352 -9.604 1.00 86.88 91 PHE A CA 1
ATOM 693 C C . PHE A 1 91 ? -4.161 2.837 -8.705 1.00 86.88 91 PHE A C 1
ATOM 695 O O . PHE A 1 91 ? -4.743 3.610 -7.946 1.00 86.88 91 PHE A O 1
ATOM 702 N N . LEU A 1 92 ? -4.449 1.535 -8.757 1.00 87.00 92 LEU A N 1
ATOM 703 C CA . LEU A 1 92 ? -5.548 0.925 -8.013 1.00 87.00 92 LEU A CA 1
ATOM 704 C C . LEU A 1 92 ? -5.301 0.952 -6.505 1.00 87.00 92 LEU A C 1
ATOM 706 O O . LEU A 1 92 ? -6.182 1.390 -5.769 1.00 87.00 92 LEU A O 1
ATOM 710 N N . VAL A 1 93 ? -4.108 0.558 -6.044 1.00 86.75 93 VAL A N 1
ATOM 711 C CA . VAL A 1 93 ? -3.817 0.517 -4.602 1.00 86.75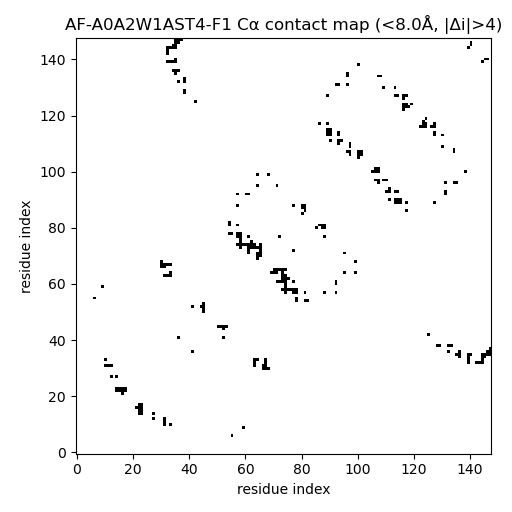 93 VAL A CA 1
ATOM 712 C C . VAL A 1 93 ? -3.850 1.917 -3.978 1.00 86.75 93 VAL A C 1
ATOM 714 O O . VAL A 1 93 ? -4.568 2.092 -2.995 1.00 86.75 93 VAL A O 1
ATOM 717 N N . PRO A 1 94 ? -3.179 2.953 -4.529 1.00 88.56 94 PRO A N 1
ATOM 718 C CA . PRO A 1 94 ? -3.271 4.297 -3.967 1.00 88.56 94 PRO A CA 1
ATOM 719 C C . PRO A 1 94 ? -4.698 4.835 -3.952 1.00 88.56 94 PRO A C 1
ATOM 721 O O . PRO A 1 94 ? -5.075 5.511 -3.005 1.00 88.56 94 PRO A O 1
ATOM 724 N N . ASN A 1 95 ? -5.501 4.525 -4.972 1.00 88.50 95 ASN A N 1
ATOM 725 C CA . ASN A 1 95 ? -6.895 4.951 -5.023 1.00 88.50 95 ASN A CA 1
ATOM 726 C C . ASN A 1 95 ? -7.745 4.294 -3.924 1.00 88.50 95 ASN A C 1
ATOM 728 O O . ASN A 1 95 ? -8.594 4.958 -3.338 1.00 88.50 95 ASN A O 1
ATOM 732 N N . GLU A 1 96 ? -7.516 3.016 -3.608 1.00 87.00 96 GLU A N 1
ATOM 733 C CA . GLU A 1 96 ? -8.185 2.370 -2.473 1.00 87.00 96 GLU A CA 1
ATOM 734 C C . GLU A 1 96 ? -7.735 2.950 -1.127 1.00 87.00 96 GLU A C 1
ATOM 736 O O . GLU A 1 96 ? -8.572 3.154 -0.253 1.00 87.00 96 GLU A O 1
ATOM 741 N N . VAL A 1 97 ? -6.449 3.282 -0.975 1.00 88.06 97 VAL A N 1
ATOM 742 C CA . VAL A 1 97 ? -5.933 3.934 0.241 1.00 88.06 97 VAL A CA 1
ATOM 743 C C . VAL A 1 97 ? -6.481 5.356 0.394 1.00 88.06 97 VAL A C 1
ATOM 745 O O . VAL A 1 97 ? -6.851 5.745 1.494 1.00 88.06 97 VAL A O 1
ATOM 748 N N . ILE A 1 98 ? -6.590 6.131 -0.689 1.00 89.06 98 ILE A N 1
ATOM 749 C CA . ILE A 1 98 ? -7.193 7.473 -0.643 1.00 89.06 98 ILE A CA 1
ATOM 750 C C . ILE A 1 98 ? -8.644 7.382 -0.169 1.00 89.06 98 ILE A C 1
ATOM 752 O O . ILE A 1 98 ? -9.009 8.061 0.786 1.00 89.06 98 ILE A O 1
ATOM 756 N N . LYS A 1 99 ? -9.439 6.486 -0.767 1.00 87.88 99 LYS A N 1
ATOM 757 C CA . LYS A 1 99 ? -10.832 6.257 -0.356 1.00 87.88 99 LYS A CA 1
ATOM 758 C C . LYS A 1 99 ? -10.942 5.814 1.099 1.00 87.88 99 LYS A C 1
ATOM 760 O O . LYS A 1 99 ? -11.836 6.263 1.802 1.00 87.88 99 LYS A O 1
ATOM 765 N N . LEU A 1 100 ? -10.021 4.964 1.554 1.00 88.06 100 LEU A N 1
ATOM 766 C CA . LEU A 1 100 ? -9.954 4.529 2.948 1.00 88.06 100 LEU A CA 1
ATOM 767 C C . LEU A 1 100 ? -9.770 5.719 3.905 1.00 88.06 100 LEU A C 1
ATOM 769 O O . LEU A 1 100 ? -10.434 5.781 4.935 1.00 88.06 100 LEU A O 1
ATOM 773 N N . TYR A 1 101 ? -8.892 6.667 3.568 1.00 89.25 101 TYR A N 1
ATOM 774 C CA . TYR A 1 101 ? -8.702 7.890 4.352 1.00 89.25 101 TYR A CA 1
ATOM 775 C C . TYR A 1 101 ? -9.930 8.812 4.285 1.00 89.25 101 TYR A C 1
ATOM 777 O O . TYR A 1 101 ? -10.365 9.307 5.323 1.00 89.25 101 TYR A O 1
ATOM 785 N N . GLU A 1 102 ? -10.512 9.003 3.098 1.00 89.75 102 GLU A N 1
ATOM 786 C CA . GLU A 1 102 ? -11.701 9.844 2.890 1.00 89.75 102 GLU A CA 1
ATOM 787 C C . GLU A 1 102 ? -12.912 9.343 3.692 1.00 89.75 102 GLU A C 1
ATOM 789 O O . GLU A 1 102 ? -13.596 10.136 4.338 1.00 89.75 102 GLU A O 1
ATOM 794 N N . GLU A 1 103 ? -13.149 8.029 3.705 1.00 86.12 103 GLU A N 1
ATOM 795 C CA . GLU A 1 103 ? -14.211 7.386 4.494 1.00 86.12 103 GLU A CA 1
ATOM 796 C C . GLU A 1 103 ? -13.988 7.516 6.004 1.00 86.12 103 GLU A C 1
ATOM 798 O O . GLU A 1 103 ? -14.944 7.564 6.775 1.00 86.12 103 GLU A O 1
ATOM 803 N N . ASP A 1 104 ? -12.729 7.623 6.426 1.00 85.19 104 ASP A N 1
ATOM 804 C CA . ASP A 1 104 ? -12.338 7.868 7.812 1.00 85.19 104 ASP A CA 1
ATOM 805 C C . ASP A 1 104 ? -12.338 9.365 8.180 1.00 85.19 104 ASP A C 1
ATOM 807 O O . ASP A 1 104 ? -11.911 9.746 9.270 1.00 85.19 104 ASP A O 1
ATOM 811 N N . GLY A 1 105 ? -12.784 10.235 7.264 1.00 87.44 105 GLY A N 1
ATOM 812 C CA . GLY A 1 105 ? -12.824 11.685 7.453 1.00 87.44 105 GLY A CA 1
ATOM 813 C C . GLY A 1 105 ? -11.446 12.352 7.470 1.00 87.44 105 GLY A C 1
ATOM 814 O O . GLY A 1 105 ? -11.318 13.485 7.939 1.00 87.44 105 GLY A O 1
ATOM 815 N N . ARG A 1 106 ? -10.403 11.670 6.980 1.00 87.88 106 ARG A N 1
ATOM 816 C CA . ARG A 1 106 ? -9.021 12.160 6.936 1.00 87.88 106 ARG A CA 1
ATOM 817 C C . ARG A 1 106 ? -8.590 12.470 5.507 1.00 87.88 106 ARG A C 1
ATOM 819 O O . ARG A 1 106 ? -8.993 11.819 4.550 1.00 87.88 106 ARG A O 1
ATOM 826 N N . ALA A 1 107 ? -7.713 13.457 5.358 1.00 87.06 107 ALA A N 1
ATOM 827 C CA . ALA A 1 107 ? -7.057 13.705 4.081 1.00 87.06 107 ALA A CA 1
ATOM 828 C C . ALA A 1 107 ? -5.943 12.671 3.863 1.00 87.06 107 ALA A C 1
ATOM 830 O O . ALA A 1 107 ? -5.107 12.464 4.744 1.00 87.06 107 ALA A O 1
ATOM 831 N N . ALA A 1 108 ? -5.918 12.037 2.691 1.00 87.00 108 ALA A N 1
ATOM 832 C CA . ALA A 1 108 ? -4.841 11.127 2.322 1.00 87.00 108 ALA A CA 1
ATOM 833 C C . ALA A 1 108 ? -3.500 11.883 2.180 1.00 87.00 108 ALA A C 1
ATOM 835 O O . ALA A 1 108 ? -3.481 13.005 1.664 1.00 87.00 108 ALA A O 1
ATOM 836 N N . PRO A 1 109 ? -2.359 11.277 2.563 1.00 87.06 109 PRO A N 1
ATOM 837 C CA . PRO A 1 109 ? -1.044 11.929 2.504 1.00 87.06 109 PRO A CA 1
ATOM 838 C C . PRO A 1 109 ? -0.504 12.090 1.072 1.00 87.06 109 PRO A C 1
ATOM 840 O O . PRO A 1 109 ? 0.513 12.745 0.848 1.00 87.06 109 PRO A O 1
ATOM 843 N N . PHE A 1 110 ? -1.168 11.488 0.086 1.00 89.31 110 PHE A N 1
ATOM 844 C CA . PHE A 1 110 ? -0.815 11.566 -1.325 1.00 89.31 110 PHE A CA 1
ATOM 845 C C . PHE A 1 110 ? -2.066 11.629 -2.203 1.00 89.31 110 PHE A C 1
ATOM 847 O O . PHE A 1 110 ? -3.185 11.373 -1.769 1.00 89.31 110 PHE A O 1
ATOM 854 N N . THR A 1 111 ? -1.859 11.941 -3.482 1.00 88.12 111 THR A N 1
ATOM 855 C CA . THR A 1 111 ? -2.910 11.933 -4.510 1.00 88.12 111 THR A CA 1
ATOM 856 C C . THR A 1 111 ? -2.689 10.789 -5.497 1.00 88.12 111 THR A C 1
ATOM 858 O O . THR A 1 111 ? -1.636 10.148 -5.496 1.00 88.12 111 THR A O 1
ATOM 861 N N . TRP A 1 112 ? -3.643 10.577 -6.407 1.00 80.19 112 TRP A N 1
ATOM 862 C CA . TRP A 1 112 ? -3.553 9.591 -7.494 1.00 80.19 112 TRP A CA 1
ATOM 863 C C . TRP A 1 112 ? -2.266 9.700 -8.335 1.00 80.19 112 TRP A C 1
ATOM 865 O O . TRP A 1 112 ? -1.822 8.714 -8.921 1.00 80.19 112 TRP A O 1
ATOM 875 N N . LYS A 1 113 ? -1.623 10.879 -8.354 1.00 87.75 113 LYS A N 1
ATOM 876 C CA . LYS A 1 113 ? -0.354 11.134 -9.053 1.00 87.75 113 LYS A CA 1
ATOM 877 C C . LYS A 1 113 ? 0.790 10.258 -8.555 1.00 87.75 113 LYS A C 1
ATOM 879 O O . LYS A 1 113 ? 1.735 10.058 -9.311 1.00 87.75 113 LYS A O 1
ATOM 884 N N . ILE A 1 114 ? 0.715 9.715 -7.333 1.00 89.38 114 ILE A N 1
ATOM 885 C CA . ILE A 1 114 ? 1.738 8.784 -6.847 1.00 89.38 114 ILE A CA 1
ATOM 886 C C . ILE A 1 114 ? 1.870 7.584 -7.794 1.00 89.38 114 ILE A C 1
ATOM 888 O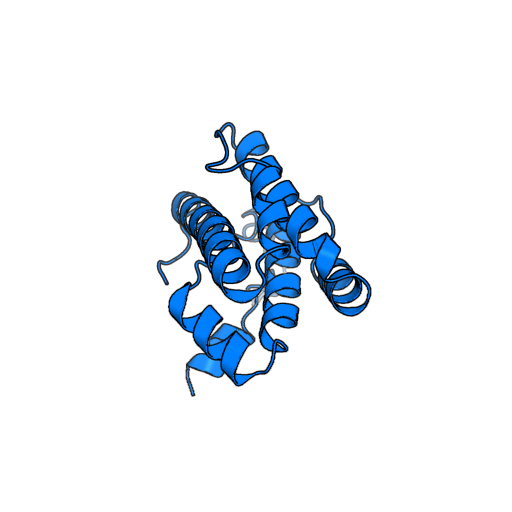 O . ILE A 1 114 ? 2.980 7.130 -8.043 1.00 89.38 114 ILE A O 1
ATOM 892 N N . GLY A 1 115 ? 0.774 7.150 -8.428 1.00 83.56 115 GLY A N 1
ATOM 893 C CA . GLY A 1 115 ? 0.796 6.059 -9.396 1.00 83.56 115 GLY A CA 1
ATOM 894 C C . GLY A 1 115 ? 1.700 6.307 -10.601 1.00 83.56 115 GLY A C 1
ATOM 895 O O . GLY A 1 115 ? 2.239 5.347 -11.131 1.00 83.56 115 GLY A O 1
ATOM 896 N N . LEU A 1 116 ? 1.970 7.565 -10.983 1.00 89.12 116 LEU A N 1
ATOM 897 C CA . LEU A 1 116 ? 2.842 7.911 -12.118 1.00 89.12 116 LEU A CA 1
ATOM 898 C C . LEU A 1 116 ? 4.317 7.550 -11.895 1.00 89.12 116 LEU A C 1
ATOM 900 O O . LEU A 1 116 ? 5.073 7.457 -12.862 1.00 89.12 116 LEU A O 1
ATOM 904 N N . TRP A 1 117 ? 4.737 7.309 -10.651 1.00 87.31 117 TRP A N 1
ATOM 905 C CA . TRP A 1 117 ? 6.116 6.934 -10.343 1.00 87.31 117 TRP A CA 1
ATOM 906 C C . TRP A 1 117 ? 6.534 5.586 -10.952 1.00 87.31 117 TRP A C 1
ATOM 908 O O . TRP A 1 117 ? 7.729 5.340 -11.084 1.00 87.31 117 TRP A O 1
ATOM 918 N N . PHE A 1 118 ? 5.599 4.754 -11.428 1.00 82.94 118 PHE A N 1
ATOM 919 C CA . PHE A 1 118 ? 5.931 3.521 -12.156 1.00 82.94 118 PHE A CA 1
ATOM 920 C C . PHE A 1 118 ? 6.786 3.760 -13.421 1.00 82.94 118 PHE A C 1
ATOM 922 O O . PHE A 1 118 ? 7.521 2.866 -13.836 1.00 82.94 118 PHE A O 1
ATOM 929 N N . LEU A 1 119 ? 6.739 4.969 -14.007 1.00 85.25 119 LEU A N 1
ATOM 930 C CA . LEU A 1 119 ? 7.568 5.376 -15.155 1.00 85.25 119 LEU A CA 1
ATOM 931 C C . LEU A 1 119 ? 9.073 5.369 -14.838 1.00 85.25 119 LEU A C 1
ATOM 933 O O . LEU A 1 119 ? 9.898 5.267 -15.744 1.00 85.25 119 LEU A O 1
ATOM 937 N N . LEU A 1 120 ? 9.434 5.473 -13.556 1.00 88.31 120 LEU A N 1
ATOM 938 C CA . LEU A 1 120 ? 10.800 5.369 -13.056 1.00 88.31 120 LEU A CA 1
ATOM 939 C C . LEU A 1 120 ? 10.914 4.075 -12.233 1.00 88.31 120 LEU A C 1
ATOM 941 O O . LEU A 1 120 ? 10.803 4.124 -11.012 1.00 88.31 120 LEU A O 1
ATOM 945 N N . PRO A 1 121 ? 11.136 2.905 -12.854 1.00 75.81 121 PRO A N 1
ATOM 946 C CA . PRO A 1 121 ? 10.900 1.610 -12.209 1.00 75.81 121 PRO A CA 1
ATOM 947 C C . PRO A 1 121 ? 11.699 1.378 -10.918 1.00 75.81 121 PRO A C 1
ATOM 949 O O . PRO A 1 121 ? 11.175 0.790 -9.978 1.00 75.81 121 PRO A O 1
ATOM 952 N N . LEU A 1 122 ? 12.938 1.872 -10.828 1.00 80.38 122 LEU A N 1
ATOM 953 C CA . LEU A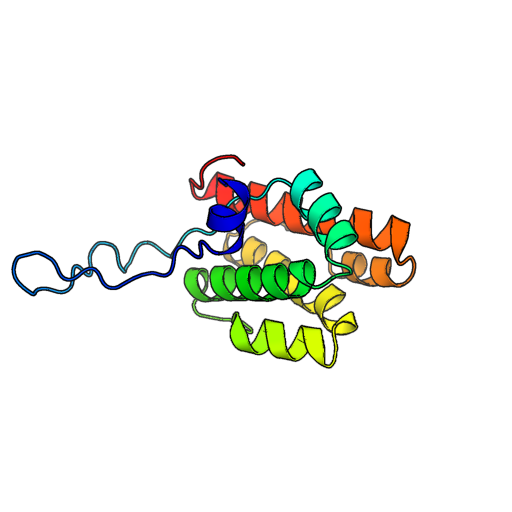 1 122 ? 13.754 1.729 -9.616 1.00 80.38 122 LEU A CA 1
ATOM 954 C C . LEU A 1 122 ? 13.402 2.784 -8.557 1.00 80.38 122 LEU A C 1
ATOM 956 O O . LEU A 1 122 ? 12.908 2.463 -7.479 1.00 80.38 122 LEU A O 1
ATOM 960 N N . ILE A 1 123 ? 13.642 4.059 -8.871 1.00 85.25 123 ILE A N 1
ATOM 961 C CA . ILE A 1 123 ? 13.473 5.165 -7.913 1.00 85.25 123 ILE A CA 1
ATOM 962 C C . ILE A 1 123 ? 11.993 5.413 -7.623 1.00 85.25 123 ILE A C 1
ATOM 964 O O . ILE A 1 123 ? 11.588 5.576 -6.476 1.00 85.25 123 ILE A O 1
ATOM 968 N N . GLY A 1 124 ? 11.170 5.424 -8.661 1.00 85.19 124 GLY A N 1
ATOM 969 C CA . GLY A 1 124 ? 9.741 5.620 -8.525 1.00 85.19 124 GLY A CA 1
ATOM 970 C C . GLY A 1 124 ? 9.032 4.432 -7.883 1.00 85.19 124 GLY A C 1
ATOM 971 O O . GLY A 1 124 ? 8.150 4.654 -7.061 1.00 85.19 124 GLY A O 1
ATOM 972 N N . GLY A 1 125 ? 9.469 3.194 -8.136 1.00 83.31 125 GLY A N 1
ATOM 973 C CA . GLY A 1 125 ? 8.992 2.027 -7.386 1.00 83.31 125 GLY A CA 1
ATOM 974 C C . GLY A 1 125 ? 9.245 2.162 -5.880 1.00 83.31 125 GLY A C 1
ATOM 975 O O . GLY A 1 125 ? 8.345 1.920 -5.076 1.00 83.31 125 GLY A O 1
ATOM 976 N N . PHE A 1 126 ? 10.435 2.641 -5.498 1.00 86.38 126 PHE A N 1
ATOM 977 C CA . PHE A 1 126 ? 10.785 2.908 -4.101 1.00 86.38 126 PHE A CA 1
ATOM 978 C C . PHE A 1 126 ? 9.907 4.000 -3.469 1.00 86.38 126 PHE A C 1
ATOM 980 O O . PHE A 1 126 ? 9.341 3.788 -2.397 1.00 86.38 126 PHE A O 1
ATOM 987 N N . ILE A 1 127 ? 9.759 5.151 -4.136 1.00 88.81 127 ILE A N 1
ATOM 988 C CA . ILE A 1 127 ? 8.934 6.265 -3.638 1.00 88.81 127 ILE A CA 1
ATOM 989 C C . ILE A 1 127 ? 7.473 5.833 -3.512 1.00 88.81 127 ILE A C 1
ATOM 991 O O . ILE A 1 127 ? 6.855 6.054 -2.473 1.00 88.81 127 ILE A O 1
ATOM 995 N N . TRP A 1 128 ? 6.941 5.170 -4.540 1.00 90.56 128 TRP A N 1
ATOM 996 C CA . TRP A 1 128 ? 5.571 4.672 -4.558 1.00 90.56 128 TRP A CA 1
ATOM 997 C C . TRP A 1 128 ? 5.306 3.727 -3.389 1.00 90.56 128 TRP A C 1
ATOM 999 O O . TRP A 1 128 ? 4.364 3.937 -2.625 1.00 90.56 128 TRP A O 1
ATOM 1009 N N . PHE A 1 129 ? 6.167 2.723 -3.209 1.00 87.62 129 PHE A N 1
ATOM 1010 C CA . PHE A 1 129 ? 5.984 1.723 -2.164 1.00 87.62 129 PHE A CA 1
ATOM 1011 C C . PHE A 1 129 ? 6.086 2.345 -0.772 1.00 87.62 129 PHE A C 1
ATOM 1013 O O . PHE A 1 129 ? 5.244 2.072 0.081 1.00 87.62 129 PHE A O 1
ATOM 1020 N N . ASN A 1 130 ? 7.062 3.232 -0.556 1.00 89.44 130 ASN A N 1
ATOM 1021 C CA . ASN A 1 130 ? 7.236 3.919 0.719 1.00 89.44 130 ASN A CA 1
ATOM 1022 C C . ASN A 1 130 ? 6.037 4.817 1.061 1.00 89.44 130 ASN A C 1
ATOM 1024 O O . ASN A 1 130 ? 5.565 4.802 2.193 1.00 89.44 130 ASN A O 1
ATOM 1028 N N . SER A 1 131 ? 5.498 5.557 0.089 1.00 88.94 131 SER A N 1
ATOM 1029 C CA . SER A 1 131 ? 4.312 6.392 0.303 1.00 88.94 131 SER A CA 1
ATOM 1030 C C . SER A 1 131 ? 3.065 5.562 0.606 1.00 88.94 131 SER A C 1
ATOM 1032 O O . SER A 1 131 ? 2.351 5.859 1.562 1.00 88.94 131 SER A O 1
ATOM 1034 N N . VAL A 1 132 ? 2.809 4.508 -0.174 1.00 90.06 132 VAL A N 1
ATOM 1035 C CA . VAL A 1 132 ? 1.621 3.658 -0.005 1.00 90.06 132 VAL A CA 1
ATOM 1036 C C . VAL A 1 132 ? 1.688 2.867 1.299 1.00 90.06 132 VAL A C 1
ATOM 1038 O O . VAL A 1 132 ? 0.714 2.838 2.047 1.00 90.06 132 VAL A O 1
ATOM 1041 N N . GLN A 1 133 ? 2.829 2.243 1.602 1.00 87.56 133 GLN A N 1
ATOM 1042 C CA . GLN A 1 133 ? 3.003 1.518 2.860 1.00 87.56 133 GLN A CA 1
ATOM 1043 C C . GLN A 1 133 ? 3.063 2.436 4.072 1.00 87.56 133 GLN A C 1
ATOM 1045 O O . GLN A 1 133 ? 2.500 2.081 5.100 1.00 87.56 133 GLN A O 1
ATOM 1050 N N . GLY A 1 134 ? 3.683 3.611 3.959 1.00 88.50 134 GLY A N 1
ATOM 1051 C CA . GLY A 1 134 ? 3.683 4.605 5.029 1.00 88.50 134 GLY A CA 1
ATOM 1052 C C . GLY A 1 134 ? 2.262 4.997 5.434 1.00 88.50 134 GLY A C 1
ATOM 1053 O O . GLY A 1 134 ? 1.922 4.912 6.610 1.00 88.50 134 GLY A O 1
ATOM 1054 N N . ALA A 1 135 ? 1.410 5.317 4.455 1.00 89.62 135 ALA A N 1
ATOM 1055 C CA . ALA A 1 135 ? 0.008 5.644 4.707 1.00 89.62 135 ALA A CA 1
ATOM 1056 C C . ALA A 1 135 ? -0.782 4.457 5.276 1.00 89.62 135 ALA A C 1
ATOM 1058 O O . ALA A 1 135 ? -1.547 4.612 6.219 1.00 89.62 135 ALA A O 1
ATOM 1059 N N . LEU A 1 136 ? -0.586 3.247 4.745 1.00 88.06 136 LEU A N 1
ATOM 1060 C CA . LEU A 1 136 ? -1.248 2.061 5.296 1.00 88.06 136 LEU A CA 1
ATOM 1061 C C . LEU A 1 136 ? -0.828 1.800 6.747 1.00 88.06 136 LEU A C 1
ATOM 1063 O O . LEU A 1 136 ? -1.683 1.531 7.582 1.00 88.06 136 LEU A O 1
ATOM 1067 N N . ASN A 1 137 ? 0.459 1.922 7.072 1.00 88.81 137 ASN A N 1
ATOM 1068 C CA . ASN A 1 137 ? 0.953 1.729 8.434 1.00 88.81 137 ASN A CA 1
ATOM 1069 C C . ASN A 1 137 ? 0.407 2.785 9.395 1.00 88.81 137 ASN A C 1
ATOM 1071 O O . ASN A 1 137 ? -0.025 2.440 10.489 1.00 88.81 137 ASN A O 1
ATOM 1075 N N . GLU A 1 138 ? 0.391 4.056 8.989 1.00 89.50 138 GLU A N 1
ATOM 1076 C CA . GLU A 1 138 ? -0.194 5.139 9.782 1.00 89.50 138 GLU A CA 1
ATOM 1077 C C . GLU A 1 138 ? -1.695 4.910 10.009 1.00 89.50 138 GLU A C 1
ATOM 1079 O O . GLU A 1 138 ? -2.191 5.028 11.134 1.00 89.50 138 GLU A O 1
ATOM 1084 N N . PHE A 1 139 ? -2.418 4.525 8.955 1.00 88.38 139 PHE A N 1
ATOM 1085 C CA . PHE A 1 139 ? -3.834 4.203 9.041 1.00 88.38 139 PHE A CA 1
ATOM 1086 C C . PHE A 1 139 ? -4.073 3.046 10.011 1.00 88.38 139 PHE A C 1
ATOM 1088 O O . PHE A 1 139 ? -4.837 3.188 10.965 1.00 88.38 139 PHE A O 1
ATOM 1095 N N . TRP A 1 140 ? -3.389 1.919 9.832 1.00 86.12 140 TRP A N 1
ATOM 1096 C CA . TRP A 1 140 ? -3.562 0.759 10.700 1.00 86.12 140 TRP A CA 1
ATOM 1097 C C . TRP A 1 140 ? -3.109 1.032 12.135 1.00 86.12 140 TRP A C 1
ATOM 1099 O O . TRP A 1 140 ? -3.791 0.623 13.073 1.00 86.12 140 TRP A O 1
ATOM 1109 N N . GLY A 1 141 ? -2.041 1.808 12.330 1.00 85.31 141 GLY A N 1
ATOM 1110 C CA . GLY A 1 141 ? -1.620 2.281 13.647 1.00 85.31 141 GLY A CA 1
ATOM 1111 C C . GLY A 1 141 ? -2.695 3.106 14.346 1.00 85.31 141 GLY A C 1
ATOM 1112 O O . GLY A 1 141 ? -2.984 2.866 15.516 1.00 85.31 141 GLY A O 1
ATOM 1113 N N . SER A 1 142 ? -3.386 3.991 13.621 1.00 85.88 142 SER A N 1
ATOM 1114 C CA . SER A 1 142 ? -4.524 4.741 14.176 1.00 85.88 142 SER A CA 1
ATOM 1115 C C . SER A 1 142 ? -5.730 3.864 14.545 1.00 85.88 142 SER A C 1
ATOM 1117 O O . SER A 1 142 ? -6.569 4.282 15.340 1.00 85.88 142 SER A O 1
ATOM 1119 N N . LYS A 1 143 ? -5.814 2.645 13.998 1.00 83.31 143 LYS A N 1
ATOM 1120 C CA . LYS A 1 143 ? -6.848 1.642 14.303 1.00 83.31 143 LYS A CA 1
ATOM 1121 C C . LYS A 1 143 ? -6.398 0.601 15.335 1.00 83.31 143 LYS A C 1
ATOM 1123 O O . LYS A 1 143 ? -7.146 -0.330 15.614 1.00 83.31 143 LYS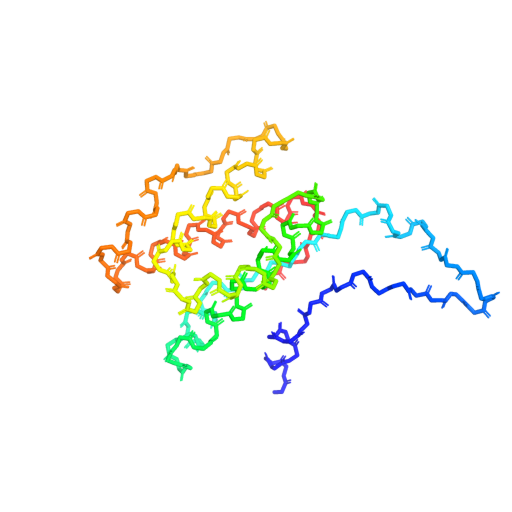 A O 1
ATOM 1128 N N . GLY A 1 144 ? -5.211 0.768 15.925 1.00 81.94 144 GLY A N 1
ATOM 1129 C CA . GLY A 1 144 ? -4.689 -0.099 16.985 1.00 81.94 144 GLY A CA 1
ATOM 1130 C C . GLY A 1 144 ? -3.878 -1.305 16.500 1.00 81.94 144 GLY A C 1
ATOM 1131 O O . GLY A 1 144 ? -3.617 -2.207 17.293 1.00 81.94 144 GLY A O 1
ATOM 1132 N N . ALA A 1 145 ? -3.463 -1.346 15.230 1.00 82.00 145 ALA A N 1
ATOM 1133 C CA . ALA A 1 145 ? -2.556 -2.388 14.751 1.00 82.00 145 ALA A CA 1
ATOM 1134 C C . ALA A 1 145 ? -1.184 -2.284 15.432 1.00 82.00 145 ALA A C 1
ATOM 1136 O O . ALA A 1 145 ? -0.659 -1.181 15.609 1.00 82.00 145 ALA A O 1
ATOM 1137 N N . ALA A 1 146 ? -0.579 -3.430 15.753 1.00 79.62 146 ALA A N 1
ATOM 1138 C CA . ALA A 1 146 ? 0.767 -3.486 16.316 1.00 79.62 146 ALA A CA 1
ATOM 1139 C C . ALA A 1 146 ? 1.797 -2.859 15.361 1.00 79.62 146 ALA A C 1
ATOM 1141 O O . ALA A 1 146 ? 1.679 -2.995 14.141 1.00 79.62 146 ALA A O 1
ATOM 1142 N N . ALA A 1 147 ? 2.787 -2.167 15.927 1.00 74.81 147 ALA A N 1
ATOM 1143 C CA . ALA A 1 147 ? 3.901 -1.615 15.165 1.00 74.81 147 ALA A CA 1
ATOM 1144 C C . ALA A 1 147 ? 4.737 -2.743 14.519 1.00 74.81 147 ALA A C 1
ATOM 1146 O O . ALA A 1 147 ? 4.818 -3.829 15.099 1.00 74.81 147 ALA A O 1
ATOM 1147 N N . PRO A 1 148 ? 5.316 -2.497 13.330 1.00 65.06 148 PRO A N 1
ATOM 1148 C CA . PRO A 1 148 ? 6.103 -3.474 12.588 1.00 65.06 148 PRO A CA 1
ATOM 1149 C C . PRO A 1 148 ? 7.505 -3.686 13.166 1.00 65.06 148 PRO A C 1
ATOM 1151 O O . PRO A 1 148 ? 7.990 -2.816 13.928 1.00 65.06 148 PRO A O 1
#

Mean predicted aligned error: 9.92 Å

Foldseek 3Di:
DVVVCVLPDDPDPDQDQDPVRDRPCVVVPLQPQAAQDDLVVLVVVCVVVVNPSVLSVQLRLQQSLCSRVVDACHNVSSSVCCVVPVLCSLQRLVVSLQVVQVVVVHGQPDDSCLSVLVVVVPPSVSSSSCSSSVSSNVSSVVVPHDHD

Radius of gyration: 15.88 Å; Cα contacts (8 Å, |Δi|>4): 164; chains: 1; bounding box: 37×38×39 Å

pLDDT: mean 75.96, std 14.23, range [41.19, 90.56]

Sequence (148 aa):
MVIAEDVFSANLPVLRATEDGSFDMSNAVSQAVGQQRAIGTWIIITILTFGVAAIVWTYKTHLELFNYRGQGIGGMLGAVIYIFAGFLTFFLVPNEVIKLYEEDGRAAPFTWKIGLWFLLPLIGGFIWFNSVQGALNEFWGSKGAAAP

Solvent-accessible surface area (backbone atoms only — not comparable to full-atom values): 8363 Å² total; per-residue (Å²): 127,67,71,61,51,64,74,67,61,66,88,64,89,66,86,54,65,43,101,84,72,46,73,64,58,79,68,68,70,54,55,47,73,44,80,33,67,53,64,68,60,53,52,53,47,21,63,77,49,75,46,56,46,51,46,55,48,41,19,50,53,29,33,32,48,18,56,47,65,77,54,75,77,23,19,70,56,34,32,53,41,38,76,80,42,45,76,54,46,45,46,52,53,52,47,54,51,34,50,53,27,49,76,69,76,37,84,47,99,64,61,71,70,52,29,62,29,60,83,39,63,68,68,22,40,49,52,39,50,49,54,51,49,51,52,50,29,54,54,24,46,77,71,70,30,63,82,99

Secondary structure (DSSP, 8-state):
-HHHHHHH--------B-TTS-B--TTTSS--PPPP--HHHHHHHHHHTTTHHHHHHHHHHHHHHHHHHS-SS-HHHHHHHHHHHHHHHHHHHHHHHHHHHHHTT---SS-GGGGGGGGSTTHHHHHHHHHHHHHHHHHHHHTTPPP-